Protein AF-A0A239SUM4-F1 (afdb_monomer_lite)

Foldseek 3Di:
DVVVVVLVVQLVVQLVVQLVCCVVVDPCCVVVVDDPVCVVVVNVVSSVVSNVRSVVVSVVVVVVVVVVVVVVVVVD

Secondary structure (DSSP, 8-state):
-HHHHHHHHHHHHHHHHHHHHHHHHS-HHHHTTT-GGGHHHHHHHHHHHHHHHHHHHHHHHHHHHHHHHHHHHHH-

Sequence (76 aa):
MATYTLQLCSHLLFVALAYHLLTTVVDWPKFTKTHLDNLSRLRLLVLMLSFVLGFLASSFFLELLAIGRGMAHALF

InterPro domains:
  IP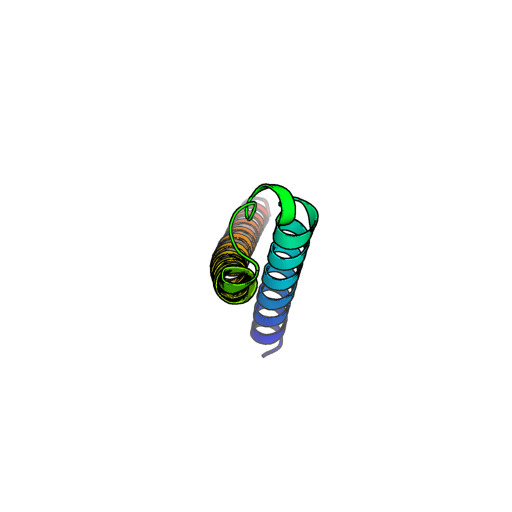R009526 Protein of unknown function DUF1146 [PF06612] (12-62)
  IPR009526 Protein of unknown function DUF1146 [TIGR02327] (7-71)

pLDDT: mean 70.23, std 7.52, range [47.88, 81.12]

Structure (mmCIF, N/CA/C/O backbone):
data_AF-A0A239SUM4-F1
#
_entry.id   AF-A0A239SUM4-F1
#
loop_
_atom_site.group_PDB
_atom_site.id
_atom_site.type_symbol
_atom_site.label_atom_id
_atom_site.label_alt_id
_atom_site.label_comp_id
_atom_site.label_asym_id
_atom_site.label_entity_id
_atom_site.label_seq_id
_atom_site.pdbx_PDB_ins_code
_atom_site.Cartn_x
_atom_site.Cartn_y
_atom_site.Cartn_z
_atom_site.occupancy
_atom_site.B_iso_or_equiv
_atom_site.auth_seq_id
_atom_site.auth_comp_id
_atom_site.auth_asym_id
_atom_site.auth_atom_id
_atom_site.pdbx_PDB_model_num
ATOM 1 N N . MET A 1 1 ? 11.906 -13.543 -16.333 1.00 52.06 1 MET A N 1
ATOM 2 C CA . MET A 1 1 ? 11.778 -13.873 -14.893 1.00 52.06 1 MET A CA 1
ATOM 3 C C . MET A 1 1 ? 11.749 -12.620 -14.017 1.00 52.06 1 MET A C 1
ATOM 5 O O . MET A 1 1 ? 10.804 -12.494 -13.260 1.00 52.06 1 MET A O 1
ATOM 9 N N . ALA A 1 2 ? 12.674 -11.660 -14.173 1.00 54.03 2 ALA A N 1
ATOM 10 C CA . ALA A 1 2 ? 12.701 -10.421 -13.371 1.00 54.03 2 ALA A CA 1
ATOM 11 C C . ALA A 1 2 ? 11.454 -9.513 -13.490 1.00 54.03 2 ALA A C 1
ATOM 13 O O . ALA A 1 2 ? 11.104 -8.815 -12.545 1.00 54.03 2 ALA A O 1
ATOM 14 N N . THR A 1 3 ? 10.757 -9.532 -14.628 1.00 61.69 3 THR A N 1
ATOM 15 C CA . THR A 1 3 ? 9.550 -8.719 -14.855 1.00 61.69 3 THR A CA 1
ATOM 16 C C . THR A 1 3 ? 8.404 -9.081 -13.912 1.00 61.69 3 THR A C 1
ATOM 18 O O . THR A 1 3 ? 7.788 -8.188 -13.342 1.00 61.69 3 THR A O 1
ATOM 21 N N . TYR A 1 4 ? 8.169 -10.373 -13.673 1.00 63.06 4 TYR A N 1
ATOM 22 C CA . TYR A 1 4 ? 7.111 -10.846 -12.775 1.00 63.06 4 TYR A CA 1
ATOM 23 C C . TYR A 1 4 ? 7.376 -10.455 -11.320 1.00 63.06 4 TYR A C 1
ATOM 25 O O . TYR A 1 4 ? 6.457 -10.079 -10.598 1.00 63.06 4 TYR A O 1
ATOM 33 N N . THR A 1 5 ? 8.642 -10.487 -10.901 1.00 61.38 5 THR A N 1
ATOM 34 C CA . THR A 1 5 ? 9.060 -10.117 -9.546 1.00 61.38 5 THR A CA 1
ATOM 35 C C . THR A 1 5 ? 8.857 -8.626 -9.283 1.00 61.38 5 THR A C 1
ATOM 37 O O . THR A 1 5 ? 8.359 -8.255 -8.224 1.00 61.38 5 THR A O 1
ATOM 40 N N . LEU A 1 6 ? 9.184 -7.768 -10.256 1.00 63.94 6 LEU A N 1
ATOM 41 C CA . LEU A 1 6 ? 8.958 -6.320 -10.158 1.00 63.94 6 LEU A CA 1
ATOM 42 C C . LEU A 1 6 ? 7.467 -5.975 -10.148 1.00 63.94 6 LEU A C 1
ATOM 44 O O . LEU A 1 6 ? 7.041 -5.106 -9.388 1.00 63.94 6 LEU A O 1
ATOM 48 N N . GLN A 1 7 ? 6.674 -6.691 -10.941 1.00 67.38 7 GLN A N 1
ATOM 49 C CA . GLN A 1 7 ? 5.227 -6.521 -10.990 1.00 67.38 7 GLN A CA 1
ATOM 50 C C . GLN A 1 7 ? 4.591 -6.888 -9.643 1.00 67.38 7 GLN A C 1
ATOM 52 O O . GLN A 1 7 ? 3.849 -6.093 -9.070 1.00 67.38 7 GLN A O 1
ATOM 57 N N . LEU A 1 8 ? 4.969 -8.035 -9.068 1.00 64.62 8 LEU A N 1
ATOM 58 C CA . LEU A 1 8 ? 4.490 -8.469 -7.754 1.00 64.62 8 LEU A CA 1
ATOM 59 C C . LEU A 1 8 ? 4.910 -7.503 -6.631 1.00 64.62 8 LEU A C 1
ATOM 61 O O . LEU A 1 8 ? 4.112 -7.185 -5.752 1.00 64.62 8 LEU A O 1
ATOM 65 N N . CYS A 1 9 ? 6.149 -7.004 -6.676 1.00 66.31 9 CYS A N 1
ATOM 66 C CA . CYS A 1 9 ? 6.669 -6.058 -5.687 1.00 66.31 9 CYS A CA 1
ATOM 67 C C .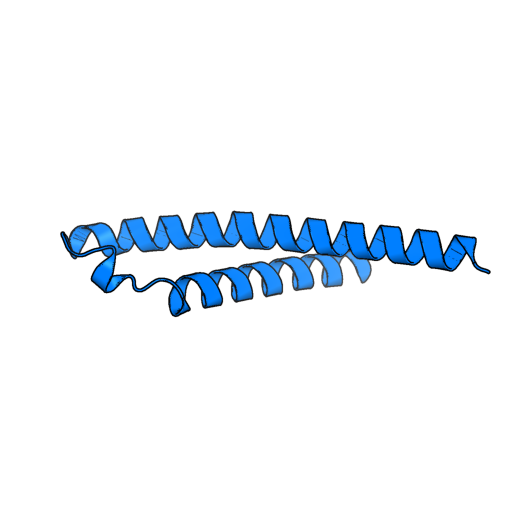 CYS A 1 9 ? 5.955 -4.696 -5.768 1.00 66.31 9 CYS A C 1
ATOM 69 O O . CYS A 1 9 ? 5.629 -4.104 -4.740 1.00 66.31 9 CYS A O 1
ATOM 71 N N . SER A 1 10 ? 5.630 -4.237 -6.984 1.00 67.31 10 SER A N 1
ATOM 72 C CA . SER A 1 10 ? 4.812 -3.040 -7.210 1.00 67.31 10 SER A CA 1
ATOM 73 C C . SER A 1 10 ? 3.395 -3.206 -6.656 1.00 67.31 10 SER A C 1
ATOM 75 O O . SER A 1 10 ? 2.928 -2.319 -5.941 1.00 67.31 10 SER A O 1
ATOM 77 N N . HIS A 1 11 ? 2.747 -4.354 -6.895 1.00 66.81 11 HIS A N 1
ATOM 78 C CA . HIS A 1 11 ? 1.438 -4.666 -6.312 1.00 66.81 11 HIS A CA 1
ATOM 79 C C . HIS A 1 11 ? 1.475 -4.616 -4.777 1.00 66.81 11 HIS A C 1
ATOM 81 O O . HIS A 1 11 ? 0.643 -3.953 -4.158 1.00 66.81 11 HIS A O 1
ATOM 87 N N . LEU A 1 12 ? 2.460 -5.274 -4.157 1.00 69.75 12 LEU A N 1
ATOM 88 C CA . LEU A 1 12 ? 2.599 -5.336 -2.697 1.00 69.75 12 LEU A CA 1
ATOM 89 C C . LEU A 1 12 ? 2.863 -3.957 -2.075 1.00 69.75 12 LEU A C 1
ATOM 91 O O . LEU A 1 12 ? 2.246 -3.620 -1.064 1.00 69.75 12 LEU A O 1
ATOM 95 N N . LEU A 1 13 ? 3.723 -3.140 -2.693 1.00 73.25 13 LEU A N 1
ATOM 96 C CA . LEU A 1 13 ? 3.987 -1.770 -2.241 1.00 73.25 13 LEU A CA 1
ATOM 97 C C . LEU A 1 13 ? 2.739 -0.889 -2.328 1.00 73.25 13 LEU A C 1
ATOM 99 O O . LEU A 1 13 ? 2.470 -0.129 -1.400 1.00 73.25 13 LEU A O 1
ATOM 103 N N . PHE A 1 14 ? 1.951 -1.008 -3.397 1.00 69.81 14 PHE A N 1
ATOM 104 C CA . PHE A 1 14 ? 0.745 -0.197 -3.568 1.00 69.81 14 PHE A CA 1
ATOM 105 C C . PHE A 1 14 ? -0.385 -0.600 -2.619 1.00 69.81 14 PHE A C 1
ATOM 107 O O . PHE A 1 14 ? -1.064 0.272 -2.079 1.00 69.81 14 PHE A O 1
ATOM 114 N N . VAL A 1 15 ? -0.556 -1.902 -2.359 1.00 77.12 15 VAL A N 1
ATOM 115 C CA . VAL A 1 15 ? -1.473 -2.399 -1.318 1.00 77.12 15 VAL A CA 1
ATOM 116 C C . VAL A 1 15 ? -1.045 -1.869 0.051 1.00 77.12 15 VAL A C 1
ATOM 118 O O . VAL A 1 15 ? -1.878 -1.326 0.776 1.00 77.12 15 VAL A O 1
ATOM 121 N N . ALA A 1 16 ? 0.248 -1.940 0.387 1.00 71.44 16 ALA A N 1
ATOM 122 C CA . ALA A 1 16 ? 0.768 -1.429 1.655 1.00 71.44 16 ALA A CA 1
ATOM 123 C C . ALA A 1 16 ? 0.582 0.091 1.802 1.00 71.44 16 ALA A C 1
ATOM 125 O O . ALA A 1 16 ? 0.192 0.563 2.871 1.00 71.44 16 ALA A O 1
ATOM 126 N N . LEU A 1 17 ? 0.798 0.858 0.730 1.00 73.44 17 LEU A N 1
ATOM 127 C CA . LEU A 1 17 ? 0.593 2.306 0.719 1.00 73.44 17 LEU A CA 1
ATOM 128 C C . LEU A 1 17 ? -0.894 2.665 0.854 1.00 73.44 17 LEU A C 1
ATOM 130 O O . LEU A 1 17 ? -1.242 3.540 1.643 1.00 73.44 17 LEU A O 1
ATOM 134 N N . ALA A 1 18 ? -1.776 1.953 0.145 1.00 74.06 18 ALA A N 1
ATOM 135 C CA . ALA A 1 18 ? -3.222 2.116 0.261 1.00 74.06 18 ALA A CA 1
ATOM 136 C C . ALA A 1 18 ? -3.715 1.766 1.671 1.00 74.06 18 ALA A C 1
ATOM 138 O O . ALA A 1 18 ? -4.533 2.497 2.222 1.00 74.06 18 ALA A O 1
ATOM 139 N N . TYR A 1 19 ? -3.183 0.698 2.277 1.00 73.00 19 TYR A N 1
ATOM 140 C CA . TYR A 1 19 ? -3.459 0.345 3.671 1.00 73.00 19 TYR A CA 1
ATOM 141 C C . TYR A 1 19 ? -3.042 1.482 4.600 1.00 73.00 19 TYR A C 1
ATOM 143 O O . TYR A 1 19 ? -3.851 1.939 5.401 1.00 73.00 19 TYR A O 1
ATOM 151 N N . HIS A 1 20 ? -1.810 1.974 4.442 1.00 73.31 20 HIS A N 1
ATOM 152 C CA . HIS A 1 20 ? -1.254 3.041 5.265 1.00 73.31 20 HIS A CA 1
ATOM 153 C C . HIS A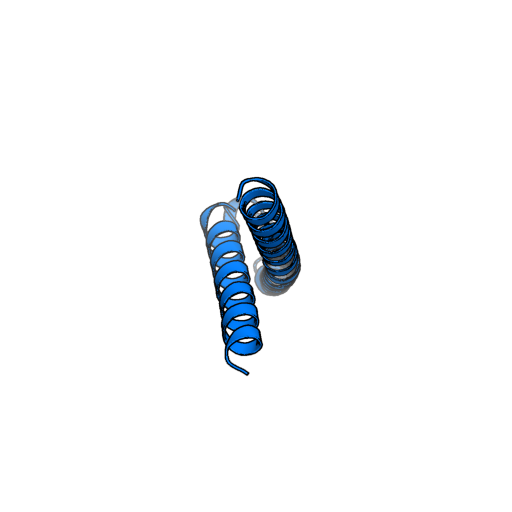 1 20 ? -2.076 4.334 5.156 1.00 73.31 20 HIS A C 1
ATOM 155 O O . HIS A 1 20 ? -2.414 4.936 6.175 1.00 73.31 20 HIS A O 1
ATOM 161 N N . LEU A 1 21 ? -2.459 4.737 3.939 1.00 69.44 21 LEU A N 1
ATOM 162 C CA . LEU A 1 21 ? -3.318 5.901 3.723 1.00 69.44 21 LEU A CA 1
ATOM 163 C C . LEU A 1 21 ? -4.701 5.697 4.329 1.00 69.44 21 LEU A C 1
ATOM 165 O O . LEU A 1 21 ? -5.187 6.599 4.994 1.00 69.44 21 LEU A O 1
ATOM 169 N N . LEU A 1 22 ? -5.327 4.533 4.153 1.00 71.69 22 LEU A N 1
ATOM 170 C CA . LEU A 1 22 ? -6.639 4.280 4.744 1.00 71.69 22 LEU A CA 1
ATOM 171 C C . LEU A 1 22 ? -6.563 4.295 6.274 1.00 71.69 22 LEU A C 1
ATOM 173 O O . LEU A 1 22 ? -7.447 4.836 6.926 1.00 71.69 22 LEU A O 1
ATOM 177 N N . THR A 1 23 ? -5.488 3.766 6.860 1.00 69.44 23 THR A N 1
ATOM 178 C CA . THR A 1 23 ? -5.289 3.812 8.311 1.00 69.44 23 THR A CA 1
ATOM 179 C C . THR A 1 23 ? -5.025 5.217 8.846 1.00 69.44 23 THR A C 1
ATOM 181 O O . THR A 1 23 ? -5.486 5.520 9.941 1.00 69.44 23 THR A O 1
ATOM 184 N N . THR A 1 24 ? -4.320 6.061 8.089 1.00 72.62 24 THR A N 1
ATOM 185 C CA . THR A 1 24 ? -3.902 7.408 8.513 1.00 72.62 24 THR A CA 1
ATOM 186 C C . THR A 1 24 ? -4.933 8.492 8.186 1.00 72.62 24 THR A C 1
ATOM 188 O O . THR A 1 24 ? -5.114 9.419 8.967 1.00 72.62 24 THR A O 1
ATOM 191 N N . VAL A 1 25 ? -5.611 8.402 7.039 1.00 68.81 25 VAL A N 1
ATOM 192 C CA . VAL A 1 25 ? -6.607 9.387 6.575 1.00 68.81 25 VAL A CA 1
ATOM 193 C C . VAL A 1 25 ? -7.966 9.146 7.215 1.00 68.81 25 VAL A C 1
ATOM 195 O O . VAL A 1 25 ? -8.709 10.095 7.468 1.00 68.81 25 VAL A O 1
ATOM 198 N N . VAL A 1 26 ? -8.323 7.886 7.464 1.00 66.94 26 VAL A N 1
ATOM 199 C CA . VAL A 1 26 ? -9.609 7.586 8.080 1.00 66.94 26 VAL A CA 1
ATOM 200 C C . VAL A 1 26 ? -9.463 7.667 9.590 1.00 66.94 26 VAL A C 1
ATOM 202 O O . VAL A 1 26 ? -8.803 6.853 10.230 1.00 66.94 26 VAL A O 1
ATOM 205 N N . ASP A 1 27 ? -10.144 8.651 10.164 1.00 67.81 27 ASP A N 1
ATOM 206 C CA . ASP A 1 27 ? -10.336 8.817 11.601 1.00 67.81 27 ASP A CA 1
ATOM 207 C C . ASP A 1 27 ? -11.281 7.715 12.132 1.00 67.81 27 ASP A C 1
ATOM 209 O O . ASP A 1 27 ? -12.453 7.936 12.459 1.00 67.81 27 ASP A O 1
ATOM 213 N N . TRP A 1 28 ? -10.780 6.476 12.185 1.00 66.44 28 TRP A N 1
ATOM 214 C CA . TRP A 1 28 ? -11.501 5.291 12.658 1.00 66.44 28 TRP A CA 1
ATOM 215 C C . TRP A 1 28 ? -12.222 5.477 14.002 1.00 66.44 28 TRP A C 1
ATOM 217 O O . TRP A 1 28 ? -13.377 5.064 14.083 1.00 66.44 28 TRP A O 1
ATOM 227 N N . PRO A 1 29 ? -11.667 6.121 15.049 1.00 65.31 29 PRO A N 1
ATOM 228 C CA . PRO A 1 29 ? -12.416 6.334 16.295 1.00 65.31 29 PRO A CA 1
ATOM 229 C C . PRO A 1 29 ? -13.661 7.219 16.111 1.00 65.31 29 PRO A C 1
ATOM 231 O O . PRO A 1 29 ? -14.648 7.064 16.829 1.00 65.31 29 PRO A O 1
ATOM 234 N N . LYS A 1 30 ? -13.655 8.120 15.123 1.00 64.88 30 LYS A N 1
ATOM 235 C CA . LYS A 1 30 ? -14.783 9.004 14.796 1.00 64.88 30 LYS A CA 1
ATOM 236 C C . LYS A 1 30 ? -15.827 8.297 13.928 1.00 64.88 30 LYS A C 1
ATOM 238 O O . LYS A 1 30 ? -17.019 8.552 14.084 1.00 64.88 30 LYS A O 1
ATOM 243 N N . PHE A 1 31 ? -15.370 7.392 13.062 1.00 61.16 31 PHE A N 1
ATOM 244 C CA . PHE A 1 31 ? -16.204 6.547 12.202 1.00 61.16 31 PHE A CA 1
ATOM 245 C C . PHE A 1 31 ? -16.857 5.382 12.965 1.00 61.16 31 PHE A C 1
ATOM 247 O O . PHE A 1 31 ? -17.966 4.963 12.648 1.00 61.16 31 PHE A O 1
ATOM 254 N N . THR A 1 32 ? -16.192 4.889 14.012 1.00 61.03 32 THR A N 1
ATOM 255 C CA . THR A 1 32 ? -16.583 3.699 14.789 1.00 61.03 32 THR A CA 1
ATOM 256 C C . THR A 1 32 ? -17.074 4.087 16.180 1.00 61.03 32 THR A C 1
ATOM 258 O O . THR A 1 32 ? -16.784 3.421 17.171 1.00 61.03 32 THR A O 1
ATOM 261 N N . LYS A 1 33 ? -17.830 5.185 16.263 1.00 56.41 33 LYS A N 1
ATOM 262 C CA . LYS A 1 3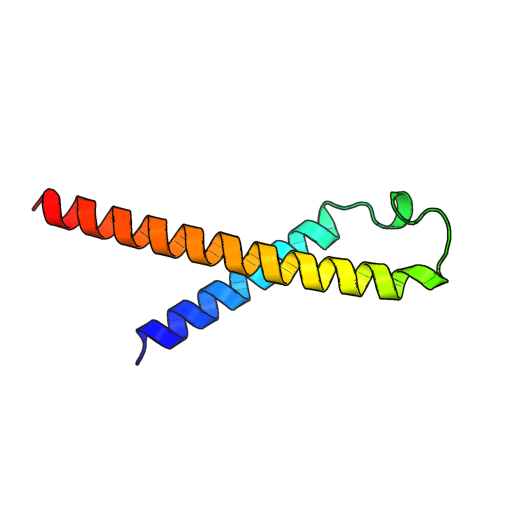3 ? -18.333 5.768 17.515 1.00 56.41 33 LYS A CA 1
ATOM 263 C C . LYS A 1 33 ? -19.206 4.828 18.364 1.00 56.41 33 LYS A C 1
ATOM 265 O O . LYS A 1 33 ? -19.586 5.222 19.460 1.00 56.41 33 LYS A O 1
ATOM 270 N N . THR A 1 34 ? -19.542 3.625 17.890 1.00 53.53 34 THR A N 1
ATOM 271 C CA . THR A 1 34 ? -20.611 2.823 18.497 1.00 53.53 34 THR A CA 1
ATOM 272 C C . THR A 1 34 ? -20.183 1.491 19.112 1.00 53.53 34 THR A C 1
ATOM 274 O O . THR A 1 34 ? -20.861 1.088 20.036 1.00 53.53 34 THR A O 1
ATOM 277 N N . HIS A 1 35 ? -19.093 0.803 18.740 1.00 54.88 35 HIS A N 1
ATOM 278 C CA . HIS A 1 35 ? -18.760 -0.470 19.422 1.00 54.88 35 HIS A CA 1
ATOM 279 C C . HIS A 1 35 ? -17.300 -0.909 19.216 1.00 54.88 35 HIS A C 1
ATOM 281 O O . HIS A 1 35 ? -16.895 -1.191 18.087 1.00 54.88 35 HIS A O 1
ATOM 287 N N . LEU A 1 36 ? -16.553 -1.082 20.318 1.00 57.75 36 LEU A N 1
ATOM 288 C CA . LEU A 1 36 ? -15.243 -1.761 20.355 1.00 57.75 36 LEU A CA 1
ATOM 289 C C . LEU A 1 36 ? -15.303 -3.183 19.754 1.00 57.75 36 LEU A C 1
ATOM 291 O O . LEU A 1 36 ? -14.310 -3.688 19.244 1.00 57.75 36 LEU A O 1
ATOM 295 N N . ASP A 1 37 ? -16.490 -3.789 19.749 1.00 62.72 37 ASP A N 1
ATOM 296 C CA . ASP A 1 37 ? -16.784 -5.096 19.154 1.00 62.72 37 ASP A CA 1
ATOM 297 C C . ASP A 1 37 ? -16.572 -5.140 17.629 1.00 62.72 37 ASP A C 1
ATOM 299 O O . ASP A 1 37 ? -16.168 -6.155 17.064 1.00 62.72 37 ASP A O 1
ATOM 303 N N . ASN A 1 38 ? -16.796 -4.015 16.938 1.00 66.06 38 ASN A N 1
ATOM 304 C CA . ASN A 1 38 ? -16.754 -3.953 15.473 1.00 66.06 38 ASN A CA 1
ATOM 305 C C . ASN A 1 38 ? -15.389 -3.528 14.913 1.00 66.06 38 ASN A C 1
ATOM 307 O O . ASN A 1 38 ? -15.204 -3.527 13.695 1.00 66.06 38 ASN A O 1
ATOM 311 N N . LEU A 1 39 ? -14.413 -3.218 15.774 1.00 73.44 39 LEU A N 1
ATOM 312 C CA . LEU A 1 39 ? -13.054 -2.833 15.370 1.00 73.44 39 LEU A CA 1
ATOM 313 C C . LEU A 1 39 ? -12.362 -3.929 14.542 1.00 73.44 39 LEU A C 1
ATOM 315 O O . LEU A 1 39 ? -11.641 -3.633 13.590 1.00 73.44 39 LEU A O 1
ATOM 319 N N . SER A 1 40 ? -12.622 -5.201 14.855 1.00 73.38 40 SER A N 1
ATOM 320 C CA . SER A 1 40 ? -12.113 -6.354 14.100 1.00 73.38 40 SER A CA 1
ATOM 321 C C . SER A 1 40 ? -12.696 -6.429 12.681 1.00 73.38 40 SER A C 1
ATOM 323 O O . SER A 1 40 ? -11.955 -6.600 11.712 1.00 73.38 40 SER A O 1
ATOM 325 N N . ARG A 1 41 ? -14.013 -6.230 12.537 1.00 75.62 41 ARG A N 1
ATOM 326 C CA . ARG A 1 41 ? -14.726 -6.212 11.245 1.00 75.62 41 ARG A CA 1
ATOM 327 C C . 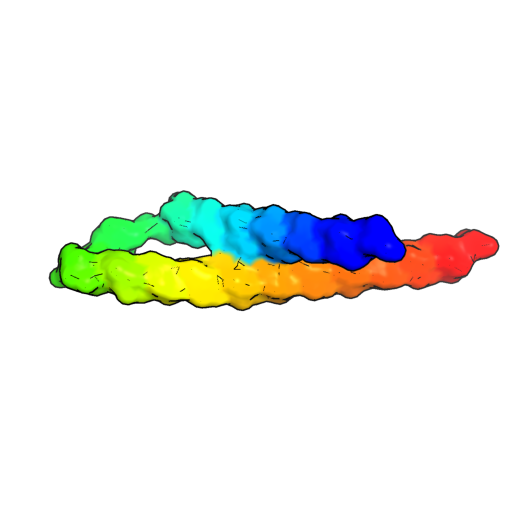ARG A 1 41 ? -14.317 -5.023 10.383 1.00 75.62 41 ARG A C 1
ATOM 329 O O . ARG A 1 41 ? -14.135 -5.169 9.179 1.00 75.62 41 ARG A O 1
ATOM 336 N N . LEU A 1 42 ? -14.114 -3.869 11.008 1.00 78.38 42 LEU A N 1
ATOM 337 C CA . LEU A 1 42 ? -13.592 -2.671 10.361 1.00 78.38 42 LEU A CA 1
ATOM 338 C C . LEU A 1 42 ? -12.188 -2.912 9.801 1.00 78.38 42 LEU A C 1
ATOM 340 O O . LEU A 1 42 ? -11.920 -2.589 8.650 1.00 78.38 42 LEU A O 1
ATOM 344 N N . ARG A 1 43 ? -11.309 -3.551 10.579 1.00 75.81 43 ARG A N 1
ATOM 345 C CA . ARG A 1 43 ? -9.955 -3.895 10.132 1.00 75.81 43 ARG A CA 1
ATOM 346 C C . ARG A 1 43 ? -9.967 -4.845 8.934 1.00 75.81 43 ARG A C 1
ATOM 348 O O . ARG A 1 43 ? -9.165 -4.671 8.023 1.00 75.81 43 ARG A O 1
ATOM 355 N N . LEU A 1 44 ? -10.893 -5.806 8.907 1.00 80.19 44 LEU A N 1
ATOM 356 C CA . LEU A 1 44 ? -11.103 -6.682 7.750 1.00 80.19 44 LEU A CA 1
ATOM 357 C C . LEU A 1 44 ? -11.611 -5.909 6.526 1.00 80.19 44 LEU A C 1
ATOM 359 O O . LEU A 1 44 ? -11.111 -6.130 5.427 1.00 80.19 44 LEU A O 1
ATOM 363 N N . LEU A 1 45 ? -12.541 -4.967 6.711 1.00 80.56 45 LEU A N 1
ATOM 364 C CA . LEU A 1 45 ? -13.012 -4.076 5.644 1.00 80.56 45 LEU A CA 1
ATOM 365 C C . LEU A 1 45 ? -11.878 -3.226 5.067 1.00 80.56 45 LEU A C 1
ATOM 367 O O . LEU A 1 45 ? -11.736 -3.155 3.851 1.00 80.56 45 LEU A O 1
ATOM 371 N N . VAL A 1 46 ? -11.043 -2.638 5.924 1.00 80.06 46 VAL A N 1
ATOM 372 C CA . VAL A 1 46 ? -9.843 -1.882 5.529 1.00 80.06 46 VAL A CA 1
ATOM 373 C C . VAL A 1 46 ? -8.890 -2.745 4.725 1.00 80.06 46 VAL A C 1
ATOM 375 O O . VAL A 1 46 ? -8.369 -2.299 3.707 1.00 80.06 46 VAL A O 1
ATOM 378 N N . LEU A 1 47 ? -8.679 -3.982 5.165 1.00 80.75 47 LEU A N 1
ATOM 379 C CA . LEU A 1 47 ? -7.803 -4.929 4.490 1.00 80.75 47 LEU A CA 1
ATOM 380 C C . LEU A 1 47 ? -8.348 -5.294 3.101 1.00 80.75 47 LEU A C 1
ATOM 382 O O . LEU A 1 47 ? -7.594 -5.286 2.131 1.00 80.75 47 LEU A O 1
ATOM 386 N N . MET A 1 48 ? -9.660 -5.524 2.983 1.00 80.31 48 MET A N 1
ATOM 387 C CA . MET A 1 48 ? -10.324 -5.757 1.695 1.00 80.31 48 MET A CA 1
ATOM 388 C C . MET A 1 48 ? -10.227 -4.538 0.775 1.00 80.31 48 MET A C 1
ATOM 390 O O . MET A 1 48 ? -9.864 -4.677 -0.392 1.00 80.31 48 MET A O 1
ATOM 394 N N . LEU A 1 49 ? -10.511 -3.340 1.297 1.00 79.12 49 LEU A N 1
ATOM 395 C CA . LEU A 1 49 ? -10.441 -2.100 0.526 1.00 79.12 49 LEU A CA 1
ATOM 396 C C . LEU A 1 49 ? -9.017 -1.838 0.045 1.00 79.12 49 LEU A C 1
ATOM 398 O O . LEU A 1 49 ? -8.815 -1.508 -1.115 1.00 79.12 49 LEU A O 1
ATOM 402 N N . SER A 1 50 ? -8.033 -2.034 0.918 1.00 81.12 50 SER A N 1
ATOM 403 C CA . SER A 1 50 ? -6.616 -1.895 0.603 1.00 81.12 50 SER A CA 1
ATOM 404 C C . SER A 1 50 ? -6.164 -2.884 -0.473 1.00 81.12 50 SER A C 1
ATOM 406 O O . SER A 1 50 ? -5.413 -2.494 -1.367 1.00 81.12 50 SER A O 1
ATOM 408 N N . PHE A 1 51 ? -6.660 -4.123 -0.451 1.00 79.25 51 PHE A N 1
ATOM 409 C CA . PHE A 1 51 ? -6.371 -5.106 -1.494 1.00 79.25 51 PHE A CA 1
ATOM 410 C C . PHE A 1 51 ? -6.937 -4.674 -2.856 1.00 79.25 51 PHE A C 1
ATOM 412 O O . PHE A 1 51 ? -6.224 -4.704 -3.858 1.00 79.25 51 PHE A O 1
ATOM 419 N N . VAL A 1 52 ? -8.188 -4.198 -2.891 1.00 79.81 52 VAL A N 1
ATOM 420 C CA . VAL A 1 52 ? -8.834 -3.700 -4.119 1.00 79.81 52 VAL A CA 1
ATOM 421 C C . VAL A 1 52 ? -8.155 -2.427 -4.632 1.00 79.81 52 VAL A C 1
ATOM 423 O O . VAL A 1 52 ? -7.842 -2.340 -5.817 1.00 79.81 52 VAL A O 1
ATOM 426 N N . LEU A 1 53 ? -7.881 -1.456 -3.756 1.00 76.06 53 LEU A N 1
ATOM 427 C CA . LEU A 1 53 ? -7.201 -0.204 -4.107 1.00 76.06 53 LEU A CA 1
ATOM 428 C C . LEU A 1 53 ? -5.775 -0.447 -4.594 1.00 76.06 53 LEU A C 1
ATOM 430 O O . LEU A 1 53 ? -5.368 0.131 -5.599 1.00 76.06 53 LEU A O 1
ATOM 434 N N . GLY A 1 54 ? -5.018 -1.303 -3.910 1.00 72.88 54 GLY A N 1
ATOM 435 C CA . GLY A 1 54 ? -3.657 -1.632 -4.315 1.00 72.88 54 GLY A CA 1
ATOM 436 C C . GLY A 1 54 ? -3.608 -2.408 -5.631 1.00 72.88 54 GLY A C 1
ATOM 437 O O . GLY A 1 54 ? -2.721 -2.160 -6.449 1.00 72.88 54 GLY A O 1
ATOM 438 N N . PHE A 1 55 ? -4.588 -3.281 -5.889 1.00 74.12 55 PHE A N 1
ATOM 439 C CA . PHE A 1 55 ? -4.740 -3.920 -7.195 1.00 74.12 55 PHE A CA 1
ATOM 440 C C . PHE A 1 55 ? -5.054 -2.887 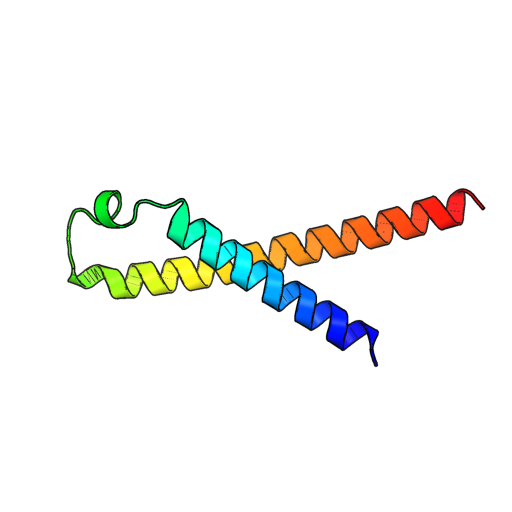-8.284 1.00 74.12 55 PHE A C 1
ATOM 442 O O . PHE A 1 55 ? -4.315 -2.811 -9.264 1.00 74.12 55 PHE A O 1
ATOM 449 N N . LEU A 1 56 ? -6.077 -2.050 -8.072 1.00 72.94 56 LEU A N 1
ATOM 450 C CA . LEU A 1 56 ? -6.538 -1.055 -9.042 1.00 72.94 56 LEU A CA 1
ATOM 451 C C . LEU A 1 56 ? -5.433 -0.059 -9.410 1.00 72.94 56 LEU A C 1
ATOM 453 O O . LEU A 1 56 ? -5.205 0.228 -10.586 1.00 72.94 56 LEU A O 1
ATOM 457 N N . ALA A 1 57 ? -4.713 0.439 -8.409 1.00 70.94 57 ALA A N 1
ATOM 458 C CA . ALA A 1 57 ? -3.652 1.406 -8.625 1.00 70.94 57 ALA A CA 1
ATOM 459 C C . ALA A 1 57 ? -2.428 0.796 -9.323 1.00 70.94 57 ALA A C 1
ATOM 461 O O . ALA A 1 57 ? -1.796 1.457 -10.146 1.00 70.94 57 ALA A O 1
ATOM 462 N N . SER A 1 58 ? -2.122 -0.478 -9.066 1.00 70.50 58 SER A N 1
ATOM 463 C CA . SER A 1 58 ? -1.053 -1.166 -9.786 1.00 70.50 58 SER A CA 1
ATOM 464 C C . SER A 1 58 ? -1.438 -1.488 -11.235 1.00 70.50 58 SER A C 1
ATOM 466 O O . SER A 1 58 ? -0.621 -1.269 -12.130 1.00 70.50 58 SER A O 1
ATOM 468 N N . SER A 1 59 ? -2.684 -1.902 -11.506 1.00 70.50 59 SER A N 1
ATOM 469 C CA . SER A 1 59 ? -3.182 -2.023 -12.887 1.00 70.50 59 SER A CA 1
ATOM 470 C C . SER A 1 59 ? -3.131 -0.688 -13.631 1.00 70.50 59 SER A C 1
ATOM 472 O O . SER A 1 59 ? -2.689 -0.649 -14.776 1.00 70.50 59 SER A O 1
ATOM 474 N N . PHE A 1 60 ? -3.468 0.414 -12.955 1.00 74.44 60 PHE A N 1
ATOM 475 C CA . PHE A 1 60 ? -3.386 1.756 -13.528 1.00 74.44 60 PHE A CA 1
ATOM 476 C C . PHE A 1 60 ? -1.941 2.149 -13.867 1.00 74.44 60 PHE A C 1
ATOM 478 O O . PHE A 1 60 ? -1.670 2.674 -14.943 1.00 74.44 60 PHE A O 1
ATOM 485 N N . PHE A 1 61 ? -0.989 1.845 -12.979 1.00 73.56 61 PHE A N 1
ATOM 486 C CA . PHE A 1 61 ? 0.434 2.100 -13.216 1.00 73.56 61 PHE A CA 1
ATOM 487 C C . PHE A 1 61 ? 0.993 1.281 -14.383 1.00 73.56 61 PHE A C 1
ATOM 489 O O . PHE A 1 61 ? 1.792 1.801 -15.160 1.00 73.56 61 PHE A O 1
ATOM 496 N N . LEU A 1 62 ? 0.586 0.016 -14.519 1.00 71.75 62 LEU A N 1
ATOM 497 C CA . LEU A 1 62 ? 1.007 -0.851 -15.621 1.00 71.75 62 LEU A CA 1
ATOM 498 C C . LEU A 1 62 ? 0.432 -0.393 -16.962 1.00 71.75 62 LEU A C 1
ATOM 500 O O . LEU A 1 62 ? 1.175 -0.358 -17.943 1.00 71.75 62 LEU A O 1
ATOM 504 N N . GLU A 1 63 ? -0.841 0.004 -17.003 1.00 74.94 63 GLU A N 1
ATOM 505 C CA . GLU A 1 63 ? -1.423 0.635 -18.191 1.00 74.94 63 GLU A CA 1
ATOM 506 C C . GLU A 1 63 ? -0.699 1.935 -18.541 1.00 74.94 63 GLU A C 1
ATOM 508 O O . GLU A 1 63 ? -0.320 2.132 -19.694 1.00 74.94 63 GLU A O 1
ATOM 513 N N . LEU A 1 64 ? -0.411 2.786 -17.555 1.00 75.88 64 LEU A N 1
ATOM 514 C CA . LEU A 1 64 ? 0.319 4.033 -17.777 1.00 75.88 64 LEU A CA 1
ATOM 515 C C . LEU A 1 64 ? 1.723 3.781 -18.350 1.00 75.88 64 LEU A C 1
ATOM 517 O O . LEU A 1 64 ? 2.161 4.476 -19.267 1.00 75.88 64 LEU A O 1
ATOM 521 N N . LEU A 1 65 ? 2.420 2.758 -17.853 1.00 77.06 65 LEU A N 1
ATOM 522 C CA . LEU A 1 65 ? 3.729 2.339 -18.360 1.00 77.06 65 LEU A CA 1
ATOM 523 C C . LEU A 1 65 ? 3.646 1.747 -19.773 1.00 77.06 65 LEU A C 1
ATOM 525 O O . LEU A 1 65 ? 4.542 1.985 -20.585 1.00 77.06 65 LEU A O 1
ATOM 529 N N . ALA A 1 66 ? 2.591 0.988 -20.076 1.00 75.44 66 ALA A N 1
ATOM 530 C CA . ALA A 1 66 ? 2.341 0.446 -21.409 1.00 75.44 66 ALA A CA 1
ATOM 531 C C . ALA A 1 66 ? 2.051 1.562 -22.423 1.00 75.44 66 ALA A C 1
ATOM 533 O O . ALA A 1 66 ? 2.642 1.563 -23.503 1.00 75.44 66 ALA A O 1
ATOM 534 N N . ILE A 1 67 ? 1.232 2.549 -22.047 1.00 77.50 67 ILE A N 1
ATOM 535 C CA . ILE A 1 67 ? 0.971 3.749 -22.851 1.00 77.50 67 ILE A CA 1
ATOM 536 C C . ILE A 1 67 ? 2.273 4.526 -23.057 1.00 77.50 67 ILE A C 1
ATOM 538 O O . ILE A 1 67 ? 2.625 4.836 -24.192 1.00 77.50 67 ILE A O 1
ATOM 542 N N . GLY A 1 68 ? 3.040 4.770 -21.989 1.00 78.56 68 GLY A N 1
ATOM 543 C CA . GLY A 1 68 ? 4.325 5.468 -22.070 1.00 78.56 68 GLY A CA 1
ATOM 544 C C . GLY A 1 68 ? 5.327 4.777 -22.999 1.00 78.56 68 GLY A C 1
ATOM 545 O O . GLY A 1 68 ? 5.975 5.438 -23.809 1.00 78.56 68 GLY A O 1
ATOM 546 N N . ARG A 1 69 ? 5.418 3.441 -22.950 1.00 75.31 69 ARG A N 1
ATOM 547 C CA . ARG A 1 69 ? 6.238 2.659 -23.892 1.00 75.31 69 ARG A CA 1
ATOM 548 C C . ARG A 1 69 ? 5.722 2.740 -25.326 1.00 75.31 69 ARG A C 1
ATOM 550 O O . ARG A 1 69 ? 6.533 2.887 -26.233 1.00 75.31 69 ARG A O 1
ATOM 557 N N . GLY A 1 70 ? 4.408 2.658 -25.529 1.00 78.94 70 GLY A N 1
ATOM 558 C CA . GLY A 1 70 ? 3.793 2.797 -26.849 1.00 78.94 70 GLY A CA 1
ATOM 559 C C . GLY A 1 70 ? 4.065 4.167 -27.470 1.00 78.94 70 GLY A C 1
ATOM 560 O O . GLY A 1 70 ? 4.443 4.247 -28.633 1.00 78.94 70 GLY A O 1
ATOM 561 N N . MET A 1 71 ? 3.968 5.238 -26.679 1.00 75.69 71 MET A N 1
ATOM 562 C CA . MET A 1 71 ? 4.284 6.593 -27.135 1.00 75.69 71 MET A CA 1
ATOM 563 C C . MET A 1 71 ? 5.775 6.773 -27.426 1.00 75.69 71 MET A C 1
ATOM 565 O O . MET A 1 71 ? 6.118 7.333 -28.458 1.00 75.69 71 MET A O 1
ATOM 569 N N . ALA A 1 72 ? 6.664 6.268 -26.566 1.00 73.25 72 ALA A N 1
ATOM 570 C CA . ALA A 1 72 ? 8.107 6.344 -26.797 1.00 73.25 72 ALA A CA 1
ATOM 571 C C . ALA A 1 72 ? 8.549 5.563 -28.049 1.00 73.25 72 ALA A C 1
ATOM 573 O O . ALA A 1 72 ? 9.437 6.017 -28.759 1.00 73.25 72 ALA A O 1
ATOM 574 N N . HIS A 1 73 ? 7.913 4.423 -28.339 1.00 70.75 73 HIS A N 1
ATOM 575 C CA . HIS A 1 73 ? 8.154 3.648 -29.561 1.00 70.75 73 HIS A CA 1
ATOM 576 C C . HIS A 1 73 ? 7.533 4.279 -30.816 1.00 70.75 73 HIS A C 1
ATOM 578 O O . HIS A 1 73 ? 7.978 3.998 -31.915 1.00 70.75 73 HIS A O 1
ATOM 584 N N . ALA A 1 74 ? 6.501 5.113 -30.676 1.00 68.19 74 ALA A N 1
ATOM 585 C CA . ALA A 1 74 ? 5.906 5.834 -31.801 1.00 68.19 74 ALA A CA 1
ATOM 586 C C . ALA A 1 74 ? 6.668 7.123 -32.171 1.00 68.19 74 ALA A C 1
ATOM 588 O O . ALA A 1 74 ? 6.379 7.726 -33.202 1.00 68.19 74 ALA A O 1
ATOM 589 N N . LEU A 1 75 ? 7.593 7.573 -31.314 1.00 61.84 75 LEU A N 1
ATOM 590 C CA . LEU A 1 75 ? 8.313 8.848 -31.437 1.00 61.84 75 LEU A CA 1
ATOM 591 C C . LEU A 1 75 ? 9.780 8.676 -31.888 1.00 61.84 75 LEU A C 1
ATOM 593 O O . LEU A 1 75 ? 10.423 9.668 -32.227 1.00 61.84 75 LEU A O 1
ATOM 597 N N . PHE A 1 76 ? 10.286 7.438 -31.923 1.00 47.88 76 PHE A N 1
ATOM 598 C CA . PHE A 1 76 ? 11.597 7.025 -32.445 1.00 47.88 76 PHE A CA 1
ATOM 599 C C . PHE A 1 76 ? 11.425 5.880 -33.443 1.00 47.88 76 PHE A C 1
ATOM 601 O O . PHE A 1 76 ? 12.267 5.780 -34.362 1.00 47.88 76 PHE A O 1
#

Radius of gyration: 17.35 Å; chains: 1; bounding box: 33×23×53 Å

Organism: NCBI:txid400065